Protein AF-A0A929ZTT7-F1 (afdb_monomer)

Secondary structure (DSSP, 8-state):
-TTEEEEEEEEEEEEE--TTS--EEEEEEEEEEEEEEEETTEEEEEEEEEEEEEETTTTEEEEEEEEEEEEEE-BTTBEEEEEEEEEEEGGG--S--EEEEEEEE--GGGGTTT----

Sequence (118 aa):
KQGKWILQNRNTYLHRFIVGGEDFDFYRGRLGIVHRAKIFDKSVNFFAHDEIFIDLKKGDFARNRVYLGADIKLFNWLNPQFFYIYQSHKNHASPNNHLFVVAAIIPLGNHGFFGAKK

Nearest PDB structures (foldseek):
  3wi5-assembly1_A  TM=3.815E-01  e=1.839E-01  Neisseria meningitidis
  2hdf-assembly1_A  TM=4.082E-01  e=1.237E+00  Escherichia coli
  4ctd-assembly1_A  TM=5.411E-01  e=3.481E+00  Escherichia coli K-12
  5fp2-assembly1_A  TM=3.772E-01  e=1.624E+00  Pseudomonas aeruginosa PAO1
  4aui-assembly1_C  TM=4.663E-01  e=8.787E+00  Neisseria gonorrhoeae

Solvent-accessible surface area (backbone atoms only — not comparable to full-atom values): 6549 Å² total; per-residue (Å²): 119,76,78,37,77,41,85,43,77,48,74,47,83,44,80,45,87,42,91,96,58,77,65,47,46,30,41,34,46,34,46,32,43,34,40,32,44,67,58,91,93,33,48,32,39,39,36,42,35,44,32,43,30,33,30,62,86,77,74,39,75,44,34,43,35,41,34,40,35,40,40,34,52,74,48,84,63,36,28,49,30,42,34,41,36,43,42,48,49,62,86,63,79,58,88,78,31,67,46,82,46,81,45,79,43,64,51,54,72,74,69,55,81,64,66,74,85,126

Foldseek 3Di:
DAQDKDKDWDWDWDWADDDPDDIWIKIKIKIKIWHWHQDPNKIKIWMKMKMWIATPVVRGTAKIKIKIWMWICPDPFWIKIWMKMAMDGVPPPDVPRIDIDIDIDGDCVSVCPPPPDD

Radius of gyration: 17.57 Å; Cα contacts (8 Å, |Δi|>4): 260; chains: 1; bounding box: 38×32×48 Å

Mean predicted aligned error: 7.15 Å

Structure (mmCIF, N/CA/C/O backbone):
data_AF-A0A929ZTT7-F1
#
_entry.id   AF-A0A929ZTT7-F1
#
loop_
_atom_site.group_PDB
_atom_site.id
_atom_site.type_symbol
_atom_site.label_atom_id
_atom_site.label_alt_id
_atom_site.label_comp_id
_atom_site.label_asym_id
_atom_site.label_entity_id
_atom_site.label_seq_id
_atom_site.pdbx_PDB_ins_code
_atom_site.Cartn_x
_atom_site.Cartn_y
_atom_site.Cartn_z
_atom_site.occupancy
_atom_site.B_iso_or_equiv
_atom_site.auth_seq_id
_atom_site.auth_comp_id
_atom_site.auth_asym_id
_atom_site.auth_atom_id
_atom_site.pdbx_PDB_model_num
ATOM 1 N N . LYS A 1 1 ? -2.726 3.328 21.611 1.00 52.12 1 LYS A N 1
ATOM 2 C CA . LYS A 1 1 ? -3.342 4.642 21.900 1.00 52.12 1 LYS A CA 1
ATOM 3 C C . LYS A 1 1 ? -4.094 5.085 20.651 1.00 52.12 1 LYS A C 1
ATOM 5 O O . LYS A 1 1 ? -3.496 5.028 19.580 1.00 52.12 1 LYS A O 1
ATOM 10 N N . GLN A 1 2 ? -5.392 5.363 20.778 1.00 66.69 2 GLN A N 1
ATOM 11 C CA . GLN A 1 2 ? -6.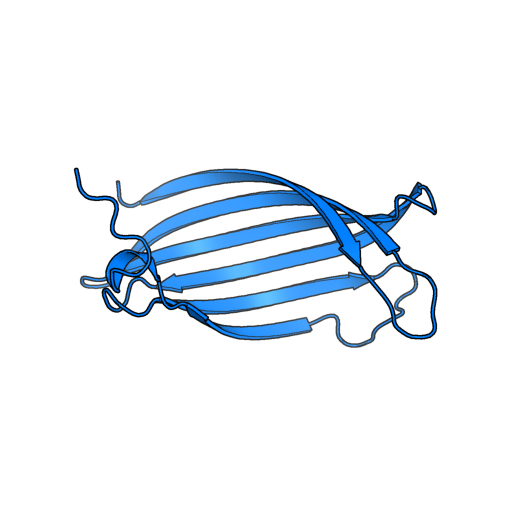224 5.899 19.690 1.00 66.69 2 GLN A CA 1
ATOM 12 C C . GLN A 1 2 ? -5.755 7.319 19.340 1.00 66.69 2 GLN A C 1
ATOM 14 O O . GLN A 1 2 ? -5.117 7.959 20.175 1.00 66.69 2 GLN A O 1
ATOM 19 N N . GLY A 1 3 ? -5.992 7.765 18.105 1.00 73.62 3 GLY A N 1
ATOM 20 C CA . GLY A 1 3 ? -5.568 9.087 17.629 1.00 73.62 3 GLY A CA 1
ATOM 21 C C . GLY A 1 3 ? -4.061 9.211 17.376 1.00 73.62 3 GLY A C 1
ATOM 22 O O . GLY A 1 3 ? -3.544 10.314 17.232 1.00 73.62 3 GLY A O 1
ATOM 23 N N . LYS A 1 4 ? -3.326 8.090 17.339 1.00 85.19 4 LYS A N 1
ATOM 24 C CA . LYS A 1 4 ? -1.878 8.098 17.106 1.00 85.19 4 LYS A CA 1
ATOM 25 C C . LYS A 1 4 ? -1.580 8.087 15.609 1.00 85.19 4 LYS A C 1
ATOM 27 O O . LYS A 1 4 ? -1.974 7.151 14.912 1.00 85.19 4 LYS A O 1
ATOM 32 N N . TRP A 1 5 ? -0.808 9.076 15.173 1.00 93.50 5 TRP A N 1
ATOM 33 C CA . TRP A 1 5 ? -0.119 9.084 13.887 1.00 93.50 5 TRP A CA 1
ATOM 34 C C . TRP A 1 5 ? 1.208 8.332 13.999 1.00 93.50 5 TRP A C 1
ATOM 36 O O . TRP A 1 5 ? 1.926 8.447 14.995 1.00 93.50 5 TRP A O 1
ATOM 46 N N . ILE A 1 6 ? 1.510 7.508 13.003 1.00 95.88 6 ILE A N 1
ATOM 47 C CA . ILE A 1 6 ? 2.705 6.667 12.969 1.00 95.88 6 ILE A CA 1
ATOM 48 C C . ILE A 1 6 ? 3.368 6.856 11.617 1.00 95.88 6 ILE A C 1
ATOM 50 O O . ILE A 1 6 ? 2.789 6.487 10.599 1.00 95.88 6 ILE A O 1
ATOM 54 N N . LEU A 1 7 ? 4.587 7.387 11.628 1.00 96.19 7 LEU A N 1
ATOM 55 C CA . LEU A 1 7 ? 5.451 7.383 10.458 1.00 96.19 7 LEU A CA 1
ATOM 56 C C . LEU A 1 7 ? 6.058 5.986 10.292 1.00 96.19 7 LEU A C 1
ATOM 58 O O . LEU A 1 7 ? 6.536 5.381 11.253 1.00 96.19 7 LEU A O 1
ATOM 62 N N . GLN A 1 8 ? 6.018 5.469 9.076 1.00 95.75 8 GLN A N 1
ATOM 63 C CA . GLN A 1 8 ? 6.571 4.183 8.693 1.00 95.75 8 GLN A CA 1
ATOM 64 C C . GLN A 1 8 ? 7.551 4.389 7.549 1.00 95.75 8 GLN A C 1
ATOM 66 O O . GLN A 1 8 ? 7.228 5.032 6.557 1.00 95.75 8 GLN A O 1
ATOM 71 N N . ASN A 1 9 ? 8.729 3.792 7.668 1.00 95.88 9 ASN A N 1
ATOM 72 C CA . ASN A 1 9 ? 9.692 3.698 6.583 1.00 95.88 9 ASN A CA 1
ATOM 73 C C . ASN A 1 9 ? 10.004 2.218 6.355 1.00 95.88 9 ASN A C 1
ATOM 75 O O . ASN A 1 9 ? 10.150 1.457 7.315 1.00 95.88 9 ASN A O 1
ATOM 79 N N . ARG A 1 10 ? 10.057 1.792 5.095 1.00 95.25 10 ARG A N 1
ATOM 80 C CA . ARG A 1 10 ? 10.459 0.439 4.725 1.00 95.25 10 ARG A CA 1
ATOM 81 C C . ARG A 1 10 ? 11.223 0.458 3.413 1.00 95.25 10 ARG A C 1
ATOM 83 O O . ARG A 1 10 ? 10.677 0.846 2.389 1.00 95.25 10 ARG A O 1
ATOM 90 N N . ASN A 1 11 ? 12.420 -0.111 3.439 1.00 95.19 11 ASN A N 1
ATOM 91 C CA . ASN A 1 11 ? 13.221 -0.366 2.249 1.00 95.19 11 ASN A CA 1
ATOM 92 C C . ASN A 1 11 ? 13.219 -1.868 1.954 1.00 95.19 11 ASN A C 1
ATOM 94 O O . ASN A 1 11 ? 13.108 -2.693 2.866 1.00 95.19 11 ASN A O 1
ATOM 98 N N . THR A 1 12 ? 13.203 -2.257 0.686 1.00 94.94 12 THR A N 1
ATOM 99 C CA . THR A 1 12 ? 13.105 -3.666 0.283 1.00 94.94 12 THR A CA 1
ATOM 100 C C . THR A 1 12 ? 13.794 -3.875 -1.057 1.00 94.94 12 THR A C 1
ATOM 102 O O . THR A 1 12 ? 13.601 -3.080 -1.969 1.00 94.94 12 THR A O 1
ATOM 105 N N . TYR A 1 13 ? 14.546 -4.964 -1.183 1.00 94.75 13 TYR A N 1
ATOM 106 C CA . TYR A 1 13 ? 14.996 -5.494 -2.467 1.00 94.75 13 TYR A CA 1
ATOM 107 C C . TYR A 1 13 ? 13.946 -6.474 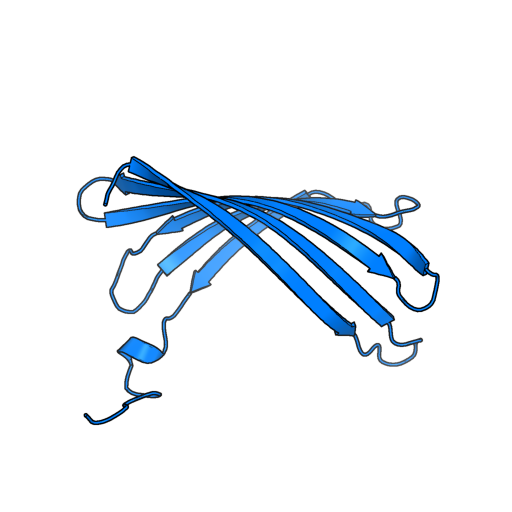-3.005 1.00 94.75 13 TYR A C 1
ATOM 109 O O . TYR A 1 13 ? 13.424 -7.297 -2.250 1.00 94.75 13 TYR A O 1
ATOM 117 N N . LEU A 1 14 ? 13.591 -6.349 -4.283 1.00 91.56 14 LEU A N 1
ATOM 118 C CA . LEU A 1 14 ? 12.639 -7.221 -4.961 1.00 91.56 14 LEU A CA 1
ATOM 119 C C . LEU A 1 14 ? 13.283 -7.789 -6.220 1.00 91.56 14 LEU A C 1
ATOM 121 O O . LEU A 1 14 ? 13.654 -7.032 -7.110 1.00 91.56 14 LEU A O 1
ATOM 125 N N . HIS A 1 15 ? 13.304 -9.112 -6.317 1.00 91.75 15 HIS A N 1
ATOM 126 C CA . HIS A 1 15 ? 13.641 -9.822 -7.539 1.00 91.75 15 HIS A CA 1
ATOM 127 C C . HIS A 1 15 ? 12.359 -10.378 -8.169 1.00 91.75 15 HIS A C 1
ATOM 129 O O . HIS A 1 15 ? 11.531 -10.980 -7.476 1.00 91.75 15 HIS A O 1
ATOM 135 N N . ARG A 1 16 ? 12.153 -10.140 -9.465 1.00 87.50 16 ARG A N 1
ATOM 136 C CA . ARG A 1 16 ? 10.999 -10.627 -10.225 1.00 87.50 16 ARG A CA 1
ATOM 137 C C . ARG A 1 16 ? 11.478 -11.530 -11.351 1.00 87.50 16 ARG A C 1
ATOM 139 O O . ARG A 1 16 ? 12.073 -11.040 -12.305 1.00 87.50 16 ARG A O 1
ATOM 146 N N . PHE A 1 17 ? 11.091 -12.795 -11.257 1.00 90.62 17 PHE A N 1
ATOM 147 C CA . PHE A 1 17 ? 11.276 -13.780 -12.313 1.00 90.62 17 PHE A CA 1
ATOM 148 C C . PHE A 1 17 ? 10.254 -13.570 -13.436 1.00 90.62 17 PHE A C 1
ATOM 150 O O . PHE A 1 17 ? 9.055 -13.446 -13.152 1.00 90.62 17 PHE A O 1
ATOM 157 N N . ILE A 1 18 ? 10.700 -13.535 -14.694 1.00 86.56 18 ILE A N 1
ATOM 158 C CA . ILE A 1 18 ? 9.818 -13.467 -15.869 1.00 86.56 18 ILE A CA 1
ATOM 159 C C . ILE A 1 18 ? 10.068 -14.671 -16.773 1.00 86.56 18 ILE A C 1
ATOM 161 O O . ILE A 1 18 ? 11.123 -14.817 -17.380 1.00 86.56 18 ILE A O 1
ATOM 165 N N . VAL A 1 19 ? 9.051 -15.523 -16.917 1.00 89.00 19 VAL A N 1
ATOM 166 C CA . VAL A 1 19 ? 9.113 -16.657 -17.845 1.00 89.00 19 VAL A CA 1
ATOM 167 C C . VAL A 1 19 ? 9.159 -16.134 -19.282 1.00 89.00 19 VAL A C 1
ATOM 169 O O . VAL A 1 19 ? 8.250 -15.427 -19.710 1.00 89.00 19 VAL A O 1
ATOM 172 N N . GLY A 1 20 ? 10.208 -16.499 -20.026 1.00 87.12 20 GLY A N 1
ATOM 173 C CA . GLY A 1 20 ? 10.384 -16.103 -21.428 1.00 87.12 20 GLY A CA 1
ATOM 174 C C . GLY A 1 20 ? 10.865 -14.662 -21.634 1.00 87.12 20 GLY A C 1
ATOM 175 O O . GLY A 1 20 ? 10.736 -14.139 -22.738 1.00 87.12 20 GLY A O 1
ATOM 176 N N . GLY A 1 21 ? 11.404 -14.015 -20.597 1.00 83.06 21 GLY A N 1
ATOM 177 C CA . GLY A 1 21 ? 11.966 -12.667 -20.675 1.00 83.06 21 GLY A CA 1
ATOM 178 C C . GLY A 1 21 ? 13.158 -12.483 -19.740 1.00 83.06 21 GLY A C 1
ATOM 179 O O . GLY A 1 21 ? 13.670 -13.444 -19.173 1.00 83.06 21 GLY A O 1
ATOM 180 N N . GLU A 1 22 ? 13.601 -11.237 -19.583 1.00 84.19 22 GLU A N 1
ATOM 181 C CA . GLU A 1 22 ? 14.643 -10.897 -18.615 1.00 84.19 22 GLU A CA 1
ATOM 182 C C . GLU A 1 22 ? 14.048 -10.658 -17.224 1.00 84.19 22 GLU A C 1
ATOM 184 O O . GLU A 1 22 ? 13.055 -9.943 -17.064 1.00 84.19 22 GLU A O 1
ATOM 189 N N . ASP A 1 23 ? 14.696 -11.228 -16.210 1.00 88.62 23 ASP A N 1
ATOM 190 C CA . ASP A 1 23 ? 14.371 -10.967 -14.810 1.00 88.62 23 ASP A CA 1
ATOM 191 C C . ASP A 1 23 ? 14.658 -9.511 -14.432 1.00 88.62 23 ASP A C 1
ATOM 193 O O . ASP A 1 23 ? 15.533 -8.855 -15.009 1.00 88.62 23 ASP A O 1
ATOM 197 N N . PHE A 1 24 ? 13.971 -9.016 -13.404 1.00 84.88 24 PHE A N 1
ATOM 198 C CA . PHE A 1 24 ? 14.142 -7.649 -12.916 1.00 84.88 24 PHE A CA 1
ATOM 199 C C . PHE A 1 24 ? 14.521 -7.590 -11.444 1.00 84.88 24 PHE A C 1
ATOM 201 O O . PHE A 1 24 ? 13.944 -8.281 -10.604 1.00 84.88 24 PHE A O 1
ATOM 208 N N . ASP A 1 25 ? 15.414 -6.655 -11.139 1.00 92.06 25 ASP A N 1
ATOM 209 C CA . ASP A 1 25 ? 15.862 -6.327 -9.795 1.00 92.06 25 ASP A CA 1
ATOM 210 C C . ASP A 1 25 ? 15.440 -4.903 -9.459 1.00 92.06 25 ASP A C 1
ATOM 212 O O . ASP A 1 25 ? 15.824 -3.951 -10.139 1.00 92.06 25 ASP A O 1
ATOM 216 N N . PHE A 1 26 ? 14.656 -4.745 -8.397 1.00 91.19 26 PHE A N 1
ATOM 217 C CA . PHE A 1 26 ? 14.192 -3.443 -7.944 1.00 91.19 26 PHE A CA 1
ATOM 218 C C . PHE A 1 26 ? 14.614 -3.171 -6.510 1.00 91.19 26 PHE A C 1
ATOM 220 O O . PHE A 1 26 ? 14.389 -3.979 -5.606 1.00 91.19 26 PHE A O 1
ATOM 227 N N . TYR A 1 27 ? 15.107 -1.963 -6.276 1.00 93.75 27 TYR A N 1
ATOM 228 C CA . TYR A 1 27 ? 15.021 -1.356 -4.961 1.00 93.75 27 TYR A CA 1
ATOM 229 C C . TYR A 1 27 ? 13.653 -0.694 -4.802 1.00 93.75 27 TYR A C 1
ATOM 231 O O . TYR A 1 27 ? 13.212 0.056 -5.672 1.00 93.75 27 TYR A O 1
ATOM 239 N N . ARG A 1 28 ? 12.987 -0.948 -3.674 1.00 94.12 28 ARG A N 1
ATOM 240 C CA . ARG A 1 28 ? 11.758 -0.265 -3.269 1.00 94.12 28 ARG A CA 1
ATOM 241 C C . ARG A 1 28 ? 11.982 0.488 -1.969 1.00 94.12 28 ARG A C 1
ATOM 243 O O . ARG A 1 28 ? 12.198 -0.139 -0.930 1.00 94.12 28 ARG A O 1
ATOM 250 N N . GLY A 1 29 ? 11.817 1.803 -2.019 1.00 95.44 29 GLY A N 1
ATOM 251 C CA . GLY A 1 29 ? 11.686 2.651 -0.837 1.00 95.44 29 GLY A CA 1
ATOM 252 C C . GLY A 1 29 ? 10.220 2.983 -0.597 1.00 95.44 29 GLY A C 1
ATOM 253 O O . GLY A 1 29 ? 9.523 3.349 -1.538 1.00 95.44 29 GLY A O 1
ATOM 254 N N . ARG A 1 30 ? 9.744 2.845 0.642 1.00 95.94 30 ARG A N 1
ATOM 255 C CA . ARG A 1 30 ? 8.386 3.224 1.044 1.00 95.94 30 ARG A CA 1
ATOM 256 C C . ARG A 1 30 ? 8.417 4.151 2.242 1.00 95.94 30 ARG A C 1
ATOM 258 O O . ARG A 1 30 ? 8.880 3.751 3.312 1.00 95.94 30 ARG A O 1
ATOM 265 N N 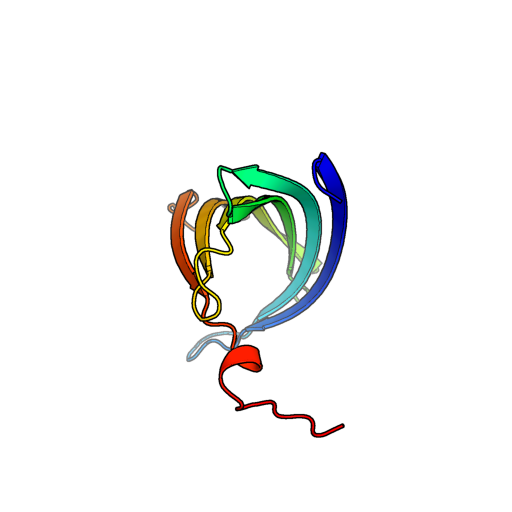. LEU A 1 31 ? 7.787 5.307 2.095 1.00 97.38 31 LEU A N 1
ATOM 266 C CA . LEU A 1 31 ? 7.433 6.185 3.198 1.00 97.38 31 LEU A CA 1
ATOM 267 C C . LEU A 1 31 ? 5.923 6.134 3.411 1.00 97.38 31 LEU A C 1
ATOM 269 O O . LEU A 1 31 ? 5.145 6.071 2.465 1.00 97.38 31 LEU A O 1
ATOM 273 N N . GLY A 1 32 ? 5.491 6.119 4.662 1.00 96.88 32 GLY A N 1
ATOM 274 C CA . GLY A 1 32 ? 4.092 5.923 4.974 1.00 96.88 32 GLY A CA 1
ATOM 275 C C . GLY A 1 32 ? 3.657 6.591 6.253 1.00 96.88 32 GLY A C 1
ATOM 276 O O . GLY A 1 32 ? 4.428 6.697 7.203 1.00 96.88 32 GLY A O 1
ATOM 277 N N . ILE A 1 33 ? 2.394 6.986 6.296 1.00 97.31 33 ILE A N 1
ATOM 278 C CA . ILE A 1 33 ? 1.741 7.444 7.509 1.00 97.31 33 ILE A CA 1
ATOM 279 C C . ILE A 1 33 ? 0.538 6.556 7.808 1.00 97.31 33 ILE A C 1
ATOM 281 O O . ILE A 1 33 ? -0.230 6.199 6.916 1.00 97.31 33 ILE A O 1
ATOM 285 N N . VAL A 1 34 ? 0.385 6.190 9.078 1.00 96.94 34 VAL A N 1
ATOM 286 C CA . VAL A 1 34 ? -0.749 5.408 9.568 1.00 96.94 34 VAL A CA 1
ATOM 287 C C . VAL A 1 34 ? -1.424 6.154 10.708 1.00 96.94 34 VAL A C 1
ATOM 289 O O . VAL A 1 34 ? -0.780 6.489 11.704 1.00 96.94 34 VAL A O 1
ATOM 292 N N . HIS A 1 35 ? -2.729 6.367 10.588 1.00 96.12 35 HIS A N 1
ATOM 293 C CA . HIS A 1 35 ? -3.581 6.897 11.640 1.00 96.12 35 HIS A CA 1
ATOM 294 C C . HIS A 1 35 ? -4.437 5.785 12.239 1.00 96.12 35 HIS A C 1
ATOM 296 O O . HIS A 1 35 ? -5.199 5.122 11.534 1.00 96.12 35 HIS A O 1
ATOM 302 N N . ARG A 1 36 ? -4.329 5.581 13.556 1.00 95.44 36 ARG A N 1
ATOM 303 C CA . ARG A 1 36 ? -5.146 4.589 14.268 1.00 95.44 36 ARG A CA 1
ATOM 304 C C . ARG A 1 36 ? -6.375 5.236 14.887 1.00 95.44 36 ARG A C 1
ATOM 306 O O . ARG A 1 36 ? -6.253 5.964 15.876 1.00 95.44 36 ARG A O 1
ATOM 313 N N . ALA A 1 37 ? -7.543 4.884 14.372 1.00 94.19 37 ALA A N 1
ATOM 314 C CA . ALA A 1 37 ? -8.837 5.301 14.886 1.00 94.19 37 ALA A CA 1
ATOM 315 C C . ALA A 1 37 ? -9.611 4.115 15.480 1.00 94.19 37 ALA A C 1
ATOM 317 O O . ALA A 1 37 ? -9.268 2.944 15.287 1.00 94.19 37 ALA A O 1
ATOM 318 N N . LYS A 1 38 ? -10.676 4.433 16.214 1.00 93.62 38 LYS A N 1
ATOM 319 C CA . LYS A 1 38 ? -11.700 3.473 16.614 1.00 93.62 38 LYS A CA 1
ATOM 320 C C . LYS A 1 38 ? -13.022 3.948 16.021 1.00 93.62 38 LYS A C 1
ATOM 322 O O . LYS A 1 38 ? -13.401 5.092 16.245 1.00 93.62 38 LYS A O 1
ATOM 327 N N . ILE A 1 39 ? -13.678 3.094 15.244 1.00 91.06 39 ILE A N 1
ATOM 328 C CA . ILE A 1 39 ? -15.002 3.358 14.672 1.00 91.06 39 ILE A CA 1
ATOM 329 C C . ILE A 1 39 ? -15.940 2.336 15.303 1.00 91.06 39 ILE A C 1
ATOM 331 O O . ILE A 1 39 ? -15.706 1.133 15.185 1.00 91.06 39 ILE A O 1
ATOM 335 N N . PHE A 1 40 ? -16.943 2.818 16.038 1.00 89.94 40 PHE A N 1
ATOM 336 C CA . PHE A 1 40 ? -17.734 2.007 16.969 1.00 89.94 40 PHE A CA 1
ATOM 337 C C . PHE A 1 40 ? -16.834 1.262 17.973 1.00 89.94 40 PHE A C 1
ATOM 339 O O . PHE A 1 40 ? -16.106 1.884 18.747 1.00 89.94 40 PHE A O 1
ATOM 346 N N . ASP A 1 41 ? -16.853 -0.068 17.966 1.00 90.38 41 ASP A N 1
ATOM 347 C CA . ASP A 1 41 ? -16.016 -0.942 18.782 1.00 90.38 41 ASP A CA 1
ATOM 348 C C . ASP A 1 41 ? -14.767 -1.453 18.036 1.00 90.38 41 ASP A C 1
ATOM 350 O O . ASP A 1 41 ? -13.890 -2.055 18.660 1.00 90.38 41 ASP A O 1
ATOM 354 N N . LYS A 1 42 ? -14.635 -1.177 16.731 1.00 92.12 42 LYS A N 1
ATOM 355 C CA . LYS A 1 42 ? -13.578 -1.731 15.874 1.00 92.12 42 LYS A CA 1
ATOM 356 C C . LYS A 1 42 ? -12.376 -0.803 15.748 1.00 92.12 42 LYS A C 1
ATOM 358 O O . LYS A 1 42 ? -12.500 0.414 15.611 1.00 92.12 42 LYS A O 1
ATOM 363 N N . SER A 1 43 ? -11.182 -1.393 15.757 1.00 92.75 43 SER A N 1
ATOM 364 C CA . SER A 1 43 ? -9.937 -0.674 15.474 1.00 92.75 43 SER A CA 1
ATOM 365 C C . SER A 1 43 ? -9.753 -0.546 13.966 1.00 92.75 43 SER A C 1
ATOM 367 O O . SER A 1 43 ? -9.729 -1.558 13.267 1.00 92.75 43 SER A O 1
ATOM 369 N N . VAL A 1 44 ? -9.542 0.678 13.488 1.00 95.00 44 VAL A N 1
ATOM 370 C CA . VAL A 1 44 ? -9.327 0.980 12.068 1.00 95.00 44 VAL A CA 1
ATOM 371 C C . VAL A 1 44 ? -7.986 1.685 11.896 1.00 95.00 44 VAL A C 1
ATOM 373 O O . VAL A 1 44 ? -7.681 2.643 12.608 1.00 95.00 44 VAL A O 1
ATOM 376 N N . ASN A 1 45 ? -7.170 1.200 10.966 1.00 95.69 45 ASN A N 1
ATOM 377 C CA . ASN A 1 45 ? -5.923 1.836 10.567 1.00 95.69 45 ASN A CA 1
ATOM 378 C C . ASN A 1 45 ? -6.121 2.478 9.197 1.00 95.69 45 ASN A C 1
ATOM 380 O O . ASN A 1 45 ? -6.186 1.768 8.197 1.00 95.69 45 ASN A O 1
ATOM 384 N N . PHE A 1 46 ? -6.176 3.804 9.147 1.00 96.94 46 PHE A N 1
ATOM 385 C CA . PHE A 1 46 ? -6.073 4.534 7.888 1.00 96.94 46 PHE A CA 1
ATOM 386 C C . PHE A 1 46 ? -4.604 4.679 7.528 1.00 96.94 46 PHE A C 1
ATOM 388 O O . PHE A 1 46 ? -3.793 5.009 8.393 1.00 96.94 46 PHE A O 1
ATOM 395 N N . PHE A 1 47 ? -4.250 4.429 6.278 1.00 96.81 47 PHE A N 1
ATOM 396 C CA . PHE A 1 47 ? -2.874 4.522 5.815 1.00 96.81 47 PHE A CA 1
ATOM 397 C C . PHE A 1 47 ? -2.789 5.278 4.498 1.00 96.81 47 PHE A C 1
ATOM 399 O O . PHE A 1 47 ? -3.679 5.177 3.657 1.00 96.81 47 PHE A O 1
ATOM 406 N N . ALA A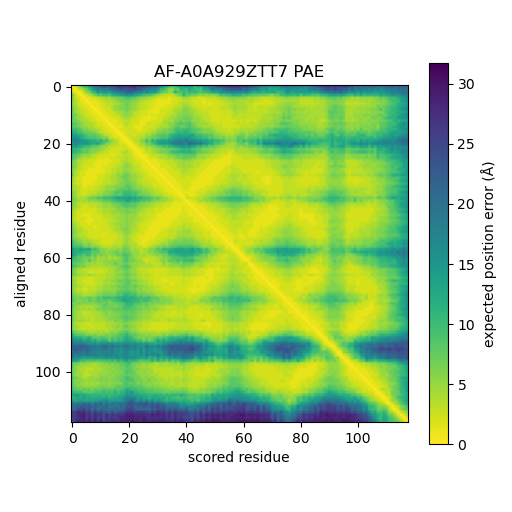 1 48 ? -1.694 6.009 4.330 1.00 97.44 48 ALA A N 1
ATOM 407 C CA . ALA A 1 48 ? -1.288 6.611 3.071 1.00 97.44 48 ALA A CA 1
ATOM 408 C C . ALA A 1 48 ? 0.213 6.3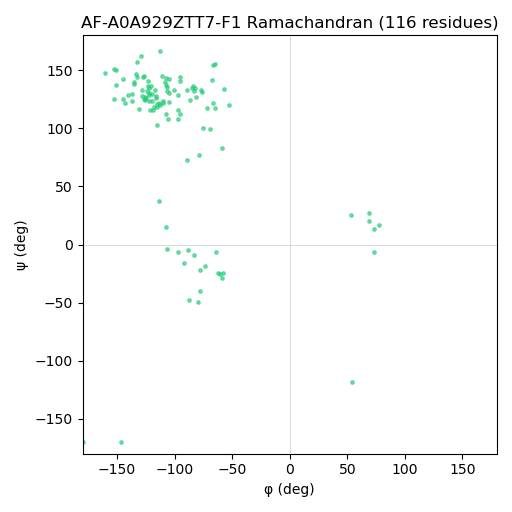92 2.905 1.00 97.44 48 ALA A C 1
ATOM 410 O O . ALA A 1 48 ? 0.996 6.740 3.791 1.00 97.44 48 ALA A O 1
ATOM 411 N N . HIS A 1 49 ? 0.602 5.769 1.803 1.00 96.81 49 HIS A N 1
ATOM 412 C CA . HIS A 1 49 ? 1.975 5.389 1.516 1.00 96.81 49 HIS A CA 1
ATOM 413 C C . HIS A 1 49 ? 2.394 5.918 0.151 1.00 96.81 49 HIS A C 1
ATOM 415 O O . HIS A 1 49 ? 1.605 5.898 -0.792 1.00 96.81 49 HIS A O 1
ATOM 421 N N . ASP A 1 50 ? 3.654 6.319 0.063 1.00 95.69 50 ASP A N 1
ATOM 422 C CA . ASP A 1 50 ? 4.357 6.633 -1.169 1.00 95.69 50 ASP A CA 1
ATOM 423 C C . ASP A 1 50 ? 5.521 5.650 -1.339 1.00 95.69 50 ASP A C 1
ATOM 425 O O . ASP A 1 50 ? 6.258 5.353 -0.391 1.00 95.69 50 ASP A O 1
ATOM 429 N N . GLU A 1 51 ? 5.641 5.089 -2.534 1.00 94.75 51 GLU A N 1
ATOM 430 C CA . GLU A 1 51 ? 6.630 4.090 -2.904 1.00 94.75 51 GLU A CA 1
ATOM 431 C C . GLU A 1 51 ? 7.367 4.507 -4.171 1.00 94.75 51 GLU A C 1
ATOM 433 O O . GLU A 1 51 ? 6.759 4.715 -5.223 1.00 94.75 51 GLU A O 1
ATOM 438 N N . ILE A 1 52 ? 8.694 4.494 -4.091 1.00 92.75 52 ILE A N 1
ATOM 439 C CA . ILE A 1 52 ? 9.580 4.622 -5.245 1.00 92.75 52 ILE A CA 1
ATOM 440 C C . ILE A 1 52 ? 10.177 3.261 -5.589 1.00 92.75 52 ILE A C 1
ATOM 442 O O . ILE A 1 52 ? 10.512 2.468 -4.704 1.00 92.75 52 ILE A O 1
ATOM 446 N N . PHE A 1 53 ? 10.325 2.999 -6.883 1.00 91.69 53 PHE A N 1
ATOM 447 C CA . PHE A 1 53 ? 10.970 1.806 -7.414 1.00 91.69 53 PHE A CA 1
ATOM 448 C C . PHE A 1 53 ? 12.129 2.226 -8.313 1.00 91.69 53 PHE A C 1
ATOM 450 O O . PHE A 1 53 ? 11.917 2.956 -9.282 1.00 91.69 53 PHE A O 1
ATOM 457 N N . ILE A 1 54 ? 13.330 1.744 -8.006 1.00 91.44 54 ILE A N 1
ATOM 458 C CA . ILE A 1 54 ? 14.541 1.951 -8.806 1.00 91.44 54 ILE A CA 1
ATOM 459 C C . ILE A 1 54 ? 14.913 0.609 -9.428 1.00 91.44 54 ILE A C 1
ATOM 461 O O . ILE A 1 54 ? 15.062 -0.376 -8.704 1.00 91.44 54 ILE A O 1
ATOM 465 N N . ASP A 1 55 ? 15.027 0.570 -10.752 1.00 90.62 55 ASP A N 1
ATOM 466 C CA . ASP A 1 55 ? 15.568 -0.572 -11.488 1.00 90.62 55 ASP A CA 1
ATOM 467 C C . ASP A 1 55 ? 17.078 -0.629 -11.246 1.00 90.62 55 ASP A C 1
ATOM 469 O O . ASP A 1 55 ? 17.805 0.303 -11.589 1.00 90.62 55 ASP A O 1
ATOM 473 N N . LEU A 1 56 ? 17.546 -1.708 -10.623 1.00 90.19 56 LEU A N 1
ATOM 474 C CA . LEU A 1 56 ? 18.947 -1.857 -10.236 1.00 90.19 56 LEU A CA 1
ATOM 475 C C . LEU A 1 56 ? 19.854 -2.243 -11.406 1.00 90.19 56 LEU A C 1
ATOM 477 O O . LEU A 1 56 ? 21.050 -1.979 -11.339 1.00 90.19 56 LEU A O 1
ATOM 481 N N . LYS A 1 57 ? 19.310 -2.825 -12.481 1.00 86.81 57 LYS A N 1
ATOM 482 C CA . LYS A 1 57 ? 20.088 -3.147 -13.685 1.00 86.81 57 LYS A CA 1
ATOM 483 C C . LYS A 1 57 ? 20.327 -1.901 -14.530 1.00 86.81 57 LYS A C 1
ATOM 485 O O . LYS A 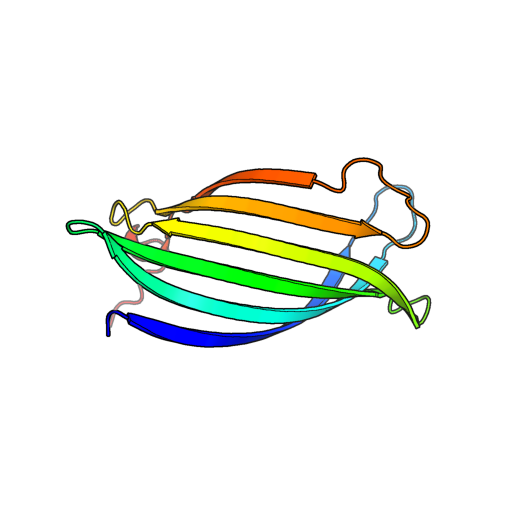1 57 ? 21.417 -1.719 -15.060 1.00 86.81 57 LYS A O 1
ATOM 490 N N . LYS A 1 58 ? 19.311 -1.041 -14.650 1.00 83.75 58 LYS A N 1
ATOM 491 C CA . LYS A 1 58 ? 19.379 0.203 -15.441 1.00 83.75 58 LYS A CA 1
ATOM 492 C C . LYS A 1 58 ? 19.820 1.424 -14.631 1.00 83.75 58 LYS A C 1
ATOM 494 O O . LYS A 1 58 ? 20.182 2.433 -15.225 1.00 83.75 58 LYS A O 1
ATOM 499 N N . GLY A 1 59 ? 19.784 1.340 -13.300 1.00 83.12 59 GLY A N 1
ATOM 500 C CA . GLY A 1 59 ? 20.142 2.433 -12.392 1.00 83.12 59 GLY A CA 1
ATOM 501 C C . GLY A 1 59 ? 19.154 3.603 -12.413 1.00 83.12 59 GLY A C 1
ATOM 502 O O . GLY A 1 59 ? 19.545 4.737 -12.158 1.00 83.12 59 GLY A O 1
ATOM 503 N N . ASP A 1 60 ? 17.888 3.353 -12.753 1.00 83.94 60 ASP A N 1
ATOM 504 C CA . ASP A 1 60 ? 16.931 4.399 -13.125 1.00 83.94 60 ASP A CA 1
ATOM 505 C C . ASP A 1 60 ? 15.583 4.232 -12.411 1.00 83.94 60 ASP A C 1
ATOM 507 O O . ASP A 1 60 ? 15.206 3.138 -11.979 1.00 83.94 60 ASP A O 1
ATOM 511 N N . PHE A 1 61 ? 14.828 5.324 -12.292 1.00 84.81 61 PHE A N 1
ATOM 512 C CA . PHE A 1 61 ? 13.485 5.301 -11.724 1.00 84.81 61 PHE A CA 1
ATOM 513 C C . PHE A 1 61 ? 12.552 4.474 -12.609 1.00 84.81 61 PHE A C 1
ATOM 515 O O . PHE A 1 61 ? 12.272 4.821 -13.755 1.00 84.81 61 PHE A O 1
ATOM 522 N N . ALA A 1 62 ? 12.019 3.391 -12.052 1.00 85.38 62 ALA A N 1
ATOM 523 C CA . ALA A 1 62 ? 11.097 2.506 -12.749 1.00 85.38 62 ALA A CA 1
ATOM 524 C C . ALA A 1 62 ? 9.644 2.981 -12.609 1.00 85.38 62 ALA A C 1
ATOM 526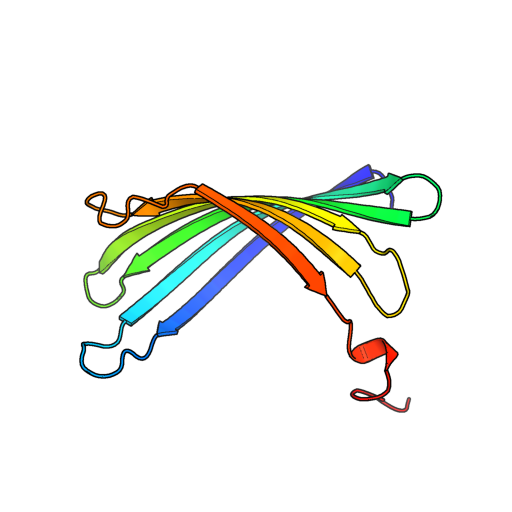 O O . ALA A 1 62 ? 8.887 3.029 -13.584 1.00 85.38 62 ALA A O 1
ATOM 527 N N . ARG A 1 63 ? 9.235 3.308 -11.376 1.00 86.31 63 ARG A N 1
ATOM 528 C CA . ARG A 1 63 ? 7.844 3.631 -11.033 1.00 86.31 63 ARG A CA 1
ATOM 529 C C . ARG A 1 63 ? 7.746 4.405 -9.725 1.00 86.31 63 ARG A C 1
ATOM 531 O O . ARG A 1 63 ? 8.463 4.085 -8.780 1.00 86.31 63 ARG A O 1
ATOM 538 N N . ASN A 1 64 ? 6.754 5.289 -9.644 1.00 89.75 64 ASN A N 1
ATOM 539 C CA . ASN A 1 64 ? 6.240 5.818 -8.381 1.00 89.75 64 ASN A CA 1
ATOM 540 C C . ASN A 1 64 ? 4.832 5.286 -8.120 1.00 89.75 64 ASN A C 1
ATOM 542 O O . ASN A 1 64 ? 4.056 5.050 -9.051 1.00 89.75 64 ASN A O 1
ATOM 546 N N . ARG A 1 65 ? 4.505 5.048 -6.855 1.00 92.38 65 ARG A N 1
ATOM 547 C CA . ARG A 1 65 ? 3.213 4.509 -6.452 1.00 92.38 65 ARG A CA 1
ATOM 548 C C . ARG A 1 65 ? 2.767 5.137 -5.147 1.00 92.38 65 ARG A C 1
ATOM 550 O O . ARG A 1 65 ? 3.389 4.925 -4.117 1.00 92.38 65 ARG A O 1
ATOM 557 N N . VAL A 1 66 ? 1.605 5.769 -5.183 1.00 94.44 66 VAL A N 1
ATOM 558 C CA . VAL A 1 66 ? 0.914 6.248 -3.991 1.00 94.44 66 VAL A CA 1
ATOM 559 C C . VAL A 1 66 ? -0.290 5.361 -3.748 1.00 94.44 66 VAL A C 1
ATOM 561 O O . VAL A 1 66 ? -1.010 5.003 -4.680 1.00 94.44 66 VAL A O 1
ATOM 564 N N . TYR A 1 67 ? -0.534 4.995 -2.498 1.00 94.88 67 TYR A N 1
ATOM 565 C CA . TYR A 1 67 ? -1.759 4.297 -2.155 1.00 94.88 67 TYR A CA 1
ATOM 566 C C . TYR A 1 67 ? -2.281 4.680 -0.785 1.00 94.88 67 TYR A C 1
ATOM 568 O O . TYR A 1 67 ? -1.525 4.889 0.163 1.00 94.88 67 TYR A O 1
ATOM 576 N N . LEU A 1 68 ? -3.602 4.762 -0.702 1.00 97.44 68 LEU A N 1
ATOM 577 C CA . LEU A 1 68 ? -4.329 5.173 0.486 1.00 97.44 68 LEU A CA 1
ATOM 578 C C . LEU A 1 68 ? -5.473 4.208 0.751 1.00 97.44 68 LEU A C 1
ATOM 580 O O . LEU A 1 68 ? -6.090 3.689 -0.180 1.00 97.44 68 LEU A O 1
ATOM 584 N N . GLY A 1 69 ? -5.749 3.946 2.018 1.00 97.25 69 GLY A N 1
ATOM 585 C CA . GLY A 1 69 ? -6.769 2.978 2.368 1.00 97.25 69 GLY A CA 1
ATOM 586 C C . GLY A 1 69 ? -6.979 2.801 3.855 1.00 97.25 69 GLY A C 1
ATOM 587 O O . GLY A 1 69 ? -6.475 3.566 4.680 1.00 97.25 69 GLY A O 1
ATOM 588 N N . ALA A 1 70 ? -7.747 1.768 4.176 1.00 96.75 70 ALA A N 1
ATOM 589 C CA . ALA A 1 70 ? -8.097 1.393 5.529 1.00 96.75 70 ALA A CA 1
ATOM 590 C C . ALA A 1 70 ? -7.958 -0.119 5.731 1.00 96.75 70 ALA A C 1
ATOM 592 O O . ALA A 1 70 ? -8.320 -0.914 4.866 1.00 96.75 70 ALA A O 1
ATOM 593 N N . ASP A 1 71 ? -7.434 -0.496 6.892 1.00 95.31 71 ASP A N 1
ATOM 594 C CA . ASP A 1 71 ? -7.407 -1.857 7.430 1.00 95.31 71 ASP A CA 1
ATOM 595 C C . ASP A 1 71 ? -8.296 -1.886 8.675 1.00 95.31 71 ASP A C 1
ATOM 597 O O . ASP A 1 71 ? -8.092 -1.106 9.611 1.00 95.31 71 ASP A O 1
ATOM 601 N N . ILE A 1 72 ? -9.310 -2.747 8.669 1.00 95.25 72 ILE A N 1
ATOM 602 C CA . ILE A 1 72 ? -10.300 -2.828 9.742 1.00 95.25 72 ILE A CA 1
ATOM 603 C C . ILE A 1 72 ? -10.078 -4.138 10.481 1.00 95.25 72 ILE A C 1
ATOM 605 O O . ILE A 1 72 ? -10.211 -5.212 9.905 1.00 95.25 72 ILE A O 1
ATOM 609 N N . LYS A 1 73 ? -9.815 -4.073 11.787 1.00 92.19 73 LYS A N 1
ATOM 610 C CA . LYS A 1 73 ? -9.809 -5.264 12.645 1.00 92.19 73 LYS A CA 1
ATOM 611 C C . LYS A 1 73 ? -11.242 -5.652 12.981 1.00 92.19 73 LYS A C 1
ATOM 613 O O . LYS A 1 73 ? -11.745 -5.304 14.051 1.00 92.19 73 LYS A O 1
ATOM 618 N N . LEU A 1 74 ? -11.913 -6.280 12.019 1.00 90.25 74 LEU A N 1
ATOM 619 C CA . LEU A 1 74 ? -13.342 -6.567 12.096 1.00 90.25 74 LEU A CA 1
ATOM 620 C C . LEU A 1 74 ? -13.619 -7.794 12.970 1.00 90.25 74 LEU A C 1
ATOM 622 O O . LEU A 1 74 ? -14.430 -7.716 13.896 1.00 90.25 74 LEU A O 1
ATOM 626 N N . PHE A 1 75 ? -12.896 -8.887 12.718 1.00 88.69 75 PHE A N 1
ATOM 627 C CA . PHE A 1 75 ? -12.962 -10.132 13.479 1.00 88.69 75 PHE A CA 1
ATOM 628 C C . PHE A 1 75 ? -11.558 -10.582 13.885 1.00 88.69 75 PHE A C 1
ATOM 630 O O . PHE A 1 75 ? -10.568 -10.195 13.272 1.00 88.69 75 PHE A O 1
ATOM 637 N N . ASN A 1 76 ? -11.453 -11.471 14.875 1.00 85.94 76 ASN A N 1
ATOM 638 C CA . ASN A 1 76 ? -10.155 -12.050 15.243 1.00 85.94 76 ASN A CA 1
ATOM 639 C C . ASN A 1 76 ? -9.533 -12.861 14.092 1.00 85.94 76 ASN A C 1
ATOM 641 O O . ASN A 1 76 ? -8.321 -13.011 14.041 1.00 85.94 76 ASN A O 1
ATOM 645 N N . TRP A 1 77 ? -10.332 -13.367 13.157 1.00 86.38 77 TRP A N 1
ATOM 646 C CA . TRP A 1 77 ? -9.875 -14.219 12.057 1.00 86.38 77 TRP A CA 1
ATOM 647 C C . TRP A 1 77 ? -9.855 -13.507 10.694 1.00 86.38 77 TRP A C 1
ATOM 649 O O . TRP A 1 77 ? -9.412 -14.091 9.709 1.00 86.38 77 TRP A O 1
ATOM 659 N N . LEU A 1 78 ? -10.320 -12.254 10.615 1.00 89.38 78 LEU A N 1
ATOM 660 C CA . LEU A 1 78 ? -10.419 -11.525 9.353 1.00 89.38 78 LEU A CA 1
ATOM 661 C C . LEU A 1 78 ? -10.312 -10.016 9.555 1.00 89.38 78 LEU A C 1
ATOM 663 O O . LEU A 1 78 ? -11.131 -9.405 10.250 1.00 89.38 78 LEU A O 1
ATOM 667 N N . ASN A 1 79 ? -9.367 -9.424 8.830 1.00 94.00 79 ASN A N 1
ATOM 668 C CA . ASN A 1 79 ? -9.241 -7.986 8.674 1.00 94.00 79 ASN A CA 1
ATOM 669 C C . ASN A 1 79 ? -9.481 -7.622 7.204 1.00 94.00 79 ASN A C 1
ATOM 671 O O . ASN A 1 79 ? -8.607 -7.866 6.365 1.00 94.00 79 ASN A O 1
ATOM 675 N N . PRO A 1 80 ? -10.656 -7.086 6.840 1.00 95.00 80 PRO A N 1
ATOM 676 C CA . PRO A 1 80 ? -10.828 -6.541 5.507 1.00 95.00 80 PRO A CA 1
ATOM 677 C C . PRO A 1 80 ? -9.967 -5.286 5.334 1.00 95.00 80 PRO A C 1
ATOM 679 O O . PRO A 1 80 ? -9.839 -4.453 6.240 1.00 95.00 80 PRO A O 1
ATOM 682 N N . GLN A 1 81 ? -9.404 -5.150 4.140 1.00 96.31 81 GLN A N 1
ATOM 683 C CA . GLN A 1 81 ? -8.604 -4.012 3.728 1.00 96.31 81 GLN A CA 1
ATOM 684 C C . GLN A 1 81 ? -9.139 -3.465 2.407 1.00 96.31 81 GLN A C 1
ATOM 686 O O . GLN A 1 81 ? -9.368 -4.209 1.455 1.00 96.31 81 GLN A O 1
ATOM 691 N N . PHE A 1 82 ? -9.300 -2.150 2.349 1.00 96.19 82 PHE A N 1
ATOM 692 C CA . PHE A 1 82 ? -9.741 -1.433 1.159 1.00 96.19 82 PHE A CA 1
ATOM 693 C C . PHE A 1 82 ? -8.717 -0.361 0.856 1.00 96.19 82 PHE A C 1
ATOM 695 O O . PHE A 1 82 ? -8.373 0.422 1.743 1.00 96.19 82 PHE A O 1
ATOM 702 N N . PHE A 1 83 ? -8.207 -0.320 -0.367 1.00 96.56 83 PHE A N 1
ATOM 703 C CA . PHE A 1 83 ? -7.253 0.709 -0.741 1.00 96.56 83 PHE A CA 1
ATOM 704 C C . PHE A 1 83 ? -7.287 1.016 -2.223 1.00 96.56 83 PHE A C 1
ATOM 706 O O . PHE A 1 83 ? -7.583 0.174 -3.066 1.00 96.56 83 PHE A O 1
ATOM 713 N N . TYR A 1 84 ? -6.952 2.259 -2.513 1.00 96.00 84 TYR A N 1
ATOM 714 C CA . TYR A 1 84 ? -6.769 2.766 -3.850 1.00 96.00 84 TYR A CA 1
ATOM 715 C C . TYR A 1 84 ? -5.279 2.961 -4.102 1.00 96.00 84 TYR A C 1
ATOM 717 O O . TYR A 1 84 ? -4.564 3.490 -3.249 1.00 96.00 84 TYR A O 1
ATOM 725 N N . ILE A 1 85 ? -4.825 2.532 -5.273 1.00 94.75 85 ILE A N 1
ATOM 726 C CA . ILE A 1 85 ? -3.459 2.689 -5.747 1.00 94.75 85 ILE A CA 1
ATOM 72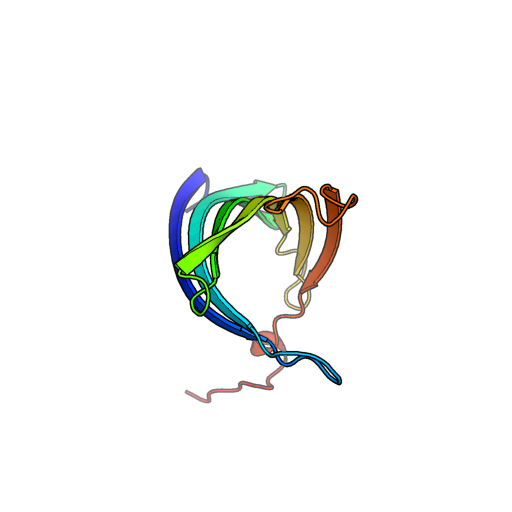7 C C . ILE A 1 85 ? -3.484 3.583 -6.976 1.00 94.75 85 ILE A C 1
ATOM 729 O O . ILE A 1 85 ? -4.167 3.284 -7.955 1.00 94.75 85 ILE A O 1
ATOM 733 N N . TYR A 1 86 ? -2.664 4.624 -6.937 1.00 93.31 86 TYR A N 1
ATOM 734 C CA . TYR A 1 86 ? -2.210 5.334 -8.116 1.00 93.31 86 TYR A CA 1
ATOM 735 C C . TYR A 1 86 ? -0.745 4.983 -8.383 1.00 93.31 86 TYR A C 1
ATOM 737 O O . TYR A 1 86 ? 0.083 5.013 -7.473 1.00 93.31 86 TYR A O 1
ATOM 745 N N . GLN A 1 87 ? -0.405 4.638 -9.618 1.00 91.12 87 GLN A N 1
ATOM 746 C CA . GLN A 1 87 ? 0.965 4.337 -10.013 1.00 91.12 87 GLN A CA 1
ATOM 747 C C . GLN A 1 87 ? 1.316 5.002 -11.336 1.00 91.12 87 GLN A C 1
ATOM 749 O O . GLN A 1 87 ? 0.529 4.964 -12.272 1.00 91.12 87 GLN A O 1
ATOM 754 N N . SER A 1 88 ? 2.520 5.553 -11.434 1.00 86.31 88 SER A N 1
ATOM 755 C CA . SER A 1 88 ? 3.068 6.081 -12.680 1.00 86.31 88 SER A CA 1
ATOM 756 C C . SER A 1 88 ? 4.301 5.283 -13.082 1.00 86.31 88 SER A C 1
ATOM 758 O O . SER A 1 88 ? 5.233 5.107 -12.299 1.00 86.31 88 SER A O 1
ATOM 760 N N . HIS A 1 89 ? 4.301 4.775 -14.310 1.00 79.81 89 HIS A N 1
ATOM 761 C CA . HIS A 1 89 ? 5.459 4.103 -14.891 1.00 79.81 89 HIS A CA 1
ATOM 762 C C . HIS A 1 89 ? 6.254 5.093 -15.729 1.00 79.81 89 HIS A C 1
ATOM 764 O O . HIS A 1 89 ? 5.671 5.924 -16.434 1.00 79.81 89 HIS A O 1
ATOM 770 N N . LYS A 1 90 ? 7.582 4.960 -15.709 1.00 70.19 90 LYS A N 1
ATOM 771 C CA . LYS A 1 90 ? 8.414 5.633 -16.702 1.00 70.19 90 LYS A CA 1
ATOM 772 C C . LYS A 1 90 ? 7.957 5.190 -18.104 1.00 70.19 90 LYS A C 1
ATOM 774 O O . LYS A 1 90 ? 7.701 4.008 -18.329 1.00 70.19 90 LYS A O 1
ATOM 779 N N . ASN A 1 91 ? 7.791 6.149 -19.016 1.00 62.81 91 ASN A N 1
ATOM 780 C CA . ASN A 1 91 ? 7.319 5.969 -20.400 1.00 62.81 91 ASN A CA 1
ATOM 781 C C . ASN A 1 91 ? 5.847 5.552 -20.589 1.00 62.81 91 ASN A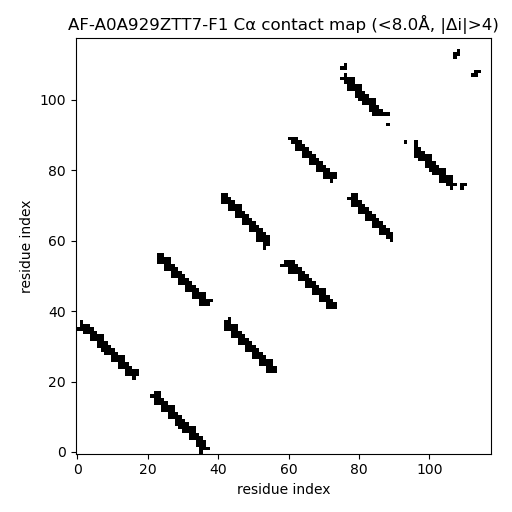 C 1
ATOM 783 O O . ASN A 1 91 ? 5.510 5.038 -21.650 1.00 62.81 91 ASN A O 1
ATOM 787 N N . HIS A 1 92 ? 4.960 5.756 -19.603 1.00 57.25 92 HIS A N 1
ATOM 788 C CA . HIS A 1 92 ? 3.519 5.454 -19.737 1.00 57.25 92 HIS A CA 1
ATOM 789 C C . HIS A 1 92 ? 3.212 4.014 -20.201 1.00 57.25 92 HIS A C 1
ATOM 791 O O . HIS A 1 92 ? 2.152 3.751 -20.761 1.00 57.25 92 HIS A O 1
ATOM 797 N N . ALA A 1 93 ? 4.120 3.065 -19.939 1.00 58.75 93 ALA A N 1
ATOM 798 C CA . ALA A 1 93 ? 4.078 1.706 -20.487 1.00 58.75 93 ALA A CA 1
ATOM 799 C C . ALA A 1 93 ? 2.859 0.867 -20.047 1.00 58.75 93 ALA A C 1
ATOM 801 O O . ALA A 1 93 ? 2.667 -0.246 -20.528 1.00 58.75 93 ALA A O 1
ATOM 802 N N . SER A 1 94 ? 2.033 1.376 -19.132 1.00 61.25 94 SER A N 1
ATOM 803 C CA . SER A 1 94 ? 0.764 0.764 -18.752 1.00 61.25 94 SER A CA 1
ATOM 804 C C . SER A 1 94 ? -0.317 1.840 -18.621 1.00 61.25 94 SER A C 1
ATOM 806 O O . SER A 1 94 ? -0.095 2.820 -17.906 1.00 61.25 94 SER A O 1
ATOM 808 N N . PRO A 1 95 ? -1.489 1.672 -19.262 1.00 62.59 95 PRO A N 1
ATOM 809 C CA . PRO A 1 95 ? -2.612 2.600 -19.121 1.00 62.59 95 PRO A CA 1
ATOM 810 C C . PRO A 1 95 ? -3.311 2.471 -17.755 1.00 62.59 95 PRO A C 1
ATOM 812 O O . PRO A 1 95 ? -3.996 3.392 -17.315 1.00 62.59 95 PRO A O 1
ATOM 815 N N . ASN A 1 96 ? -3.109 1.355 -17.041 1.00 66.12 96 ASN A N 1
ATOM 816 C CA . ASN A 1 96 ? -3.768 1.071 -15.765 1.00 66.12 96 ASN A CA 1
ATOM 817 C C . ASN A 1 96 ? -2.963 1.625 -14.583 1.00 66.12 96 ASN A C 1
ATOM 819 O O . ASN A 1 96 ? -2.334 0.903 -13.798 1.00 66.12 96 ASN A O 1
ATOM 823 N N . ASN A 1 97 ? -3.011 2.947 -14.467 1.00 84.88 97 ASN A N 1
ATOM 824 C CA . ASN A 1 97 ? -2.380 3.703 -13.388 1.00 84.88 97 ASN A CA 1
ATOM 825 C C . ASN A 1 97 ? -3.240 3.767 -12.122 1.00 84.88 97 ASN A C 1
ATOM 827 O O . ASN A 1 97 ? -2.753 4.194 -11.084 1.00 84.88 97 ASN A O 1
ATOM 831 N N . HIS A 1 98 ? -4.492 3.316 -12.193 1.00 90.44 98 HIS A N 1
ATOM 832 C CA . HIS A 1 98 ? -5.475 3.387 -11.118 1.00 90.44 98 HIS A CA 1
ATOM 833 C C . HIS A 1 98 ? -5.973 1.980 -10.786 1.00 90.44 98 HIS A C 1
ATOM 835 O O . HIS A 1 98 ? -6.386 1.245 -11.682 1.00 90.44 98 HIS A O 1
ATOM 841 N N . LEU A 1 99 ? -5.943 1.596 -9.510 1.00 91.50 99 LEU A N 1
ATOM 842 C CA . LEU A 1 99 ? -6.441 0.299 -9.055 1.00 91.50 99 LEU A CA 1
ATOM 843 C C . LEU A 1 99 ? -7.169 0.443 -7.722 1.00 91.50 99 LEU A C 1
ATOM 845 O O . LEU A 1 99 ? -6.611 0.958 -6.756 1.00 91.50 99 LEU A O 1
ATOM 849 N N . PHE A 1 100 ? -8.390 -0.080 -7.658 1.00 94.25 100 PHE A N 1
ATOM 850 C CA . PHE A 1 100 ? -9.111 -0.281 -6.407 1.00 94.25 100 PHE A CA 1
ATOM 851 C C . PHE A 1 100 ? -8.929 -1.726 -5.960 1.00 94.25 100 PHE A C 1
ATOM 853 O O . PHE A 1 100 ? -9.148 -2.654 -6.737 1.00 94.25 100 PHE A O 1
ATOM 860 N N . VAL A 1 101 ? -8.514 -1.913 -4.713 1.00 94.31 101 VAL A N 1
ATOM 861 C CA . VAL A 1 101 ? -8.278 -3.230 -4.130 1.00 94.31 101 VAL A CA 1
ATOM 862 C C . VAL A 1 101 ? -9.181 -3.423 -2.928 1.00 94.31 101 VAL A C 1
ATOM 864 O O . VAL A 1 101 ? -9.217 -2.600 -2.011 1.00 94.31 101 VAL A O 1
ATOM 867 N N . VAL A 1 102 ? -9.865 -4.561 -2.936 1.00 95.50 102 VAL A N 1
ATOM 868 C CA . VAL A 1 102 ? -10.546 -5.132 -1.780 1.00 95.50 102 VAL A CA 1
ATOM 869 C C . VAL A 1 102 ? -9.810 -6.414 -1.431 1.00 95.50 102 VAL A C 1
ATOM 871 O O . VAL A 1 102 ? -9.692 -7.309 -2.265 1.00 95.50 102 VAL A O 1
ATOM 874 N N . ALA A 1 103 ? -9.281 -6.491 -0.218 1.00 94.25 103 ALA A N 1
ATOM 875 C CA . ALA A 1 103 ? -8.527 -7.638 0.257 1.00 94.25 103 ALA A CA 1
ATOM 876 C C . ALA A 1 103 ? -9.101 -8.150 1.579 1.00 94.25 103 ALA A C 1
ATOM 878 O O . ALA A 1 103 ? -9.542 -7.383 2.433 1.00 94.25 103 ALA A O 1
ATOM 879 N N . ALA A 1 104 ? -9.058 -9.466 1.754 1.00 93.75 104 ALA A N 1
ATOM 880 C CA . ALA A 1 104 ? -9.377 -10.149 2.997 1.00 93.75 104 ALA A CA 1
ATOM 881 C C . ALA A 1 104 ? -8.072 -10.665 3.610 1.00 93.75 104 ALA A C 1
ATOM 883 O O . ALA A 1 104 ? -7.427 -11.547 3.044 1.00 93.75 104 ALA A O 1
ATOM 884 N N . ILE A 1 105 ? -7.656 -10.107 4.749 1.00 91.19 105 ILE A N 1
ATOM 885 C CA . ILE A 1 105 ? -6.438 -10.535 5.442 1.00 91.19 105 ILE A CA 1
ATOM 886 C C . ILE A 1 105 ? -6.827 -11.506 6.553 1.00 91.19 105 ILE A C 1
ATOM 888 O O . ILE A 1 105 ? -7.485 -11.117 7.517 1.00 91.19 105 ILE A O 1
ATOM 892 N N . ILE A 1 106 ? -6.377 -12.755 6.442 1.00 89.81 106 ILE A N 1
ATOM 893 C CA . ILE A 1 106 ? -6.558 -13.785 7.470 1.00 89.81 106 ILE A CA 1
ATOM 894 C C . ILE A 1 106 ? -5.279 -13.845 8.325 1.00 89.81 106 ILE A C 1
ATOM 896 O O . ILE A 1 106 ? -4.236 -14.296 7.839 1.00 89.81 106 ILE A O 1
ATOM 900 N N . PRO A 1 107 ? -5.296 -13.373 9.587 1.00 84.56 107 PRO A N 1
ATOM 901 C CA . PRO A 1 107 ? -4.136 -13.423 10.463 1.00 84.56 107 PRO A CA 1
ATOM 902 C C . PRO A 1 107 ? -3.916 -14.852 10.975 1.00 84.56 107 PRO A C 1
ATOM 904 O O . PRO A 1 107 ? -4.534 -15.297 11.940 1.00 84.56 107 PRO A O 1
ATOM 907 N N . LEU A 1 108 ? -2.969 -15.560 10.361 1.00 82.62 108 LEU A N 1
ATOM 908 C CA . LEU A 1 108 ? -2.647 -16.957 10.685 1.00 82.62 108 LEU A CA 1
ATOM 909 C C . LEU A 1 108 ? -2.241 -17.197 12.151 1.00 82.62 108 LEU A C 1
ATOM 911 O O . LEU A 1 108 ? -2.429 -18.297 12.665 1.00 82.62 108 LEU A O 1
ATOM 915 N N . GLY A 1 109 ? -1.731 -16.175 12.847 1.00 77.50 109 GLY A N 1
ATOM 916 C CA . GLY A 1 109 ? -1.374 -16.268 14.269 1.00 77.50 109 GLY A CA 1
ATOM 917 C C . GLY A 1 109 ? -2.554 -16.610 15.189 1.00 77.50 109 GLY A C 1
ATOM 918 O O . GLY A 1 109 ? -2.349 -17.228 16.227 1.00 77.50 109 GLY A O 1
ATOM 919 N N . ASN A 1 110 ? -3.787 -16.294 14.782 1.00 73.69 110 ASN A N 1
ATOM 920 C CA . ASN A 1 110 ? -4.994 -16.591 15.562 1.00 73.69 110 ASN A CA 1
ATOM 921 C C . ASN A 1 110 ? -5.579 -17.984 15.268 1.00 73.69 110 ASN A C 1
ATOM 923 O O . ASN A 1 110 ? -6.528 -18.399 15.924 1.00 73.69 110 ASN A O 1
ATOM 927 N N . HIS A 1 111 ? -5.004 -18.713 14.306 1.00 71.44 111 HIS A N 1
ATOM 928 C CA . HIS A 1 111 ? -5.447 -20.045 13.882 1.00 71.44 111 HIS A CA 1
ATOM 929 C C . HIS A 1 111 ? -4.493 -21.166 14.329 1.00 71.44 111 HIS A C 1
ATOM 931 O O . HIS A 1 111 ? -4.557 -22.274 13.808 1.00 71.44 111 HIS A O 1
ATOM 937 N N . GLY A 1 112 ? -3.580 -20.896 15.267 1.00 61.12 112 GLY A N 1
ATOM 938 C CA . GLY A 1 112 ? -2.708 -21.919 15.861 1.00 61.12 112 GLY A CA 1
ATOM 939 C C . GLY A 1 112 ? -1.573 -22.438 14.967 1.00 61.12 112 GLY A C 1
ATOM 940 O O . GLY A 1 112 ? -0.696 -23.132 15.472 1.00 61.12 112 GLY A O 1
ATOM 941 N N . PHE A 1 113 ? -1.510 -22.056 13.684 1.00 59.38 113 PHE A N 1
ATOM 942 C CA . PHE A 1 113 ? -0.421 -22.444 12.766 1.00 59.38 113 PHE A CA 1
ATOM 943 C C . PHE A 1 113 ? 0.968 -21.992 13.240 1.00 59.38 113 PHE A C 1
ATOM 945 O O . PHE A 1 113 ? 1.965 -22.645 12.952 1.00 59.38 113 PHE A O 1
ATOM 952 N N . PHE A 1 114 ? 1.028 -20.892 13.994 1.00 61.56 114 PHE A N 1
ATOM 953 C CA . PHE A 1 114 ? 2.250 -20.366 14.606 1.00 61.56 114 PHE A CA 1
ATOM 954 C C . PHE A 1 114 ? 2.204 -20.453 16.132 1.00 61.56 114 PHE A C 1
ATOM 956 O O . PHE A 1 114 ? 2.650 -19.531 16.813 1.00 61.56 114 PHE A O 1
ATOM 963 N N . GLY A 1 115 ? 1.630 -21.531 16.674 1.00 55.50 115 GLY A N 1
ATOM 964 C CA . GLY A 1 115 ? 1.597 -21.803 18.107 1.00 55.50 115 GLY A CA 1
ATOM 965 C C . GLY A 1 115 ? 3.000 -21.898 18.709 1.00 55.50 115 GLY A C 1
ATOM 966 O O . GLY A 1 115 ? 3.527 -22.986 18.916 1.00 55.50 115 GLY A O 1
ATOM 967 N N . ALA A 1 116 ? 3.601 -20.756 19.033 1.00 47.91 116 ALA A N 1
ATOM 968 C CA . ALA A 1 116 ? 4.663 -20.693 20.012 1.00 47.91 116 ALA A CA 1
ATOM 969 C C . ALA A 1 116 ? 4.013 -20.983 21.365 1.00 47.91 116 ALA A C 1
ATOM 971 O O . ALA A 1 116 ? 3.391 -20.110 21.969 1.00 47.91 116 ALA A O 1
ATOM 972 N N . LYS A 1 117 ? 4.142 -22.230 21.827 1.00 49.34 117 LYS A N 1
ATOM 973 C CA . LYS A 1 117 ? 4.080 -22.509 23.259 1.00 49.34 117 LYS A CA 1
ATOM 974 C C . LYS A 1 117 ? 5.098 -21.591 23.942 1.00 49.34 117 LYS A C 1
ATOM 976 O O . LYS A 1 117 ? 6.290 -21.667 23.641 1.00 49.34 117 LYS A O 1
ATOM 981 N N . LYS A 1 118 ? 4.628 -20.745 24.847 1.00 42.62 118 LYS A N 1
ATOM 982 C CA . LYS A 1 118 ? 5.379 -20.344 26.031 1.00 42.62 118 LYS A CA 1
ATOM 983 C C . LYS A 1 118 ? 4.468 -20.545 27.221 1.00 42.62 118 LYS A C 1
ATOM 985 O O . LYS A 1 118 ? 3.301 -20.112 27.113 1.00 42.62 118 LYS A O 1
#

pLDDT: mean 86.76, std 12.61, range [42.62, 97.44]